Protein AF-A0A699XWV0-F1 (afdb_monomer_lite)

pLDDT: mean 90.61, std 8.62, range [64.31, 97.5]

Radius of gyration: 15.5 Å; chains: 1; bounding box: 28×31×35 Å

Structure (mmCIF, N/CA/C/O backbone):
data_AF-A0A699XWV0-F1
#
_entry.id   AF-A0A699XWV0-F1
#
loop_
_atom_site.group_PDB
_atom_site.id
_atom_site.type_symbol
_atom_site.label_atom_id
_atom_site.label_alt_id
_atom_site.label_comp_id
_atom_site.label_asym_id
_atom_site.label_entity_id
_atom_site.label_seq_id
_atom_site.pdbx_PDB_ins_code
_atom_site.Cartn_x
_atom_site.Cartn_y
_atom_site.Cartn_z
_atom_site.occupancy
_atom_site.B_iso_or_equiv
_atom_site.auth_seq_id
_atom_site.auth_comp_id
_atom_site.auth_asym_id
_atom_site.auth_atom_id
_atom_site.pdbx_PDB_model_num
ATOM 1 N N . PHE A 1 1 ? -13.958 20.735 4.329 1.00 88.06 1 PHE A N 1
ATOM 2 C CA . PHE A 1 1 ? -14.269 19.355 3.894 1.00 88.06 1 PHE A CA 1
ATOM 3 C C . PHE A 1 1 ? -14.888 18.516 5.014 1.00 88.06 1 PHE A C 1
ATOM 5 O O . PHE A 1 1 ? -16.077 18.261 4.927 1.00 88.06 1 PHE A O 1
ATOM 12 N N . CYS A 1 2 ? -14.155 18.136 6.076 1.00 90.12 2 CYS A N 1
ATOM 13 C CA . CYS A 1 2 ? -14.667 17.209 7.107 1.00 90.12 2 CYS A CA 1
ATOM 14 C C . CYS A 1 2 ? -15.954 17.688 7.805 1.00 90.12 2 CYS A C 1
ATOM 16 O O . CYS A 1 2 ? -16.917 16.935 7.846 1.00 90.12 2 CYS A O 1
ATOM 18 N N . GLY A 1 3 ? -16.015 18.951 8.251 1.00 91.62 3 GLY A N 1
ATOM 19 C CA . GLY A 1 3 ? -17.217 19.505 8.898 1.00 91.62 3 GLY A CA 1
ATOM 20 C C . GLY A 1 3 ? -18.450 19.553 7.988 1.00 91.62 3 GLY A C 1
ATOM 21 O O . GLY A 1 3 ? -19.549 19.263 8.436 1.00 91.62 3 GLY A O 1
ATOM 22 N N . ILE A 1 4 ? -18.258 19.804 6.687 1.00 95.19 4 ILE A N 1
ATOM 23 C CA . ILE A 1 4 ? -19.338 19.787 5.681 1.00 95.19 4 ILE A CA 1
ATOM 24 C C . ILE A 1 4 ? -19.898 18.364 5.504 1.00 95.19 4 ILE A C 1
ATOM 26 O O . ILE A 1 4 ? -21.066 18.193 5.183 1.00 95.19 4 ILE A O 1
ATOM 30 N N . LYS A 1 5 ? -19.074 17.336 5.740 1.00 94.62 5 LYS A N 1
ATOM 31 C CA . LYS A 1 5 ? -19.462 15.920 5.664 1.00 94.62 5 LYS A CA 1
ATOM 32 C C . LYS A 1 5 ? -19.868 15.317 7.017 1.00 94.62 5 LYS A C 1
ATOM 34 O O . LYS A 1 5 ? -20.020 14.105 7.099 1.00 94.62 5 LYS A O 1
ATOM 39 N N . GLY A 1 6 ? -19.982 16.122 8.079 1.00 94.50 6 GLY A N 1
ATOM 40 C CA . GLY A 1 6 ? -20.286 15.629 9.430 1.00 94.50 6 GLY A CA 1
ATOM 41 C C . GLY A 1 6 ? -19.181 14.767 10.061 1.00 94.50 6 GLY A C 1
ATOM 42 O O . GLY A 1 6 ? -19.426 14.072 11.041 1.00 94.50 6 GLY A O 1
ATOM 43 N N . ILE A 1 7 ? -17.960 14.794 9.516 1.00 95.62 7 ILE A N 1
ATOM 44 C CA . ILE A 1 7 ? -16.834 13.998 10.016 1.00 95.62 7 ILE A CA 1
ATOM 45 C C . ILE A 1 7 ? -16.095 14.798 11.089 1.00 95.62 7 ILE A C 1
ATOM 47 O O . ILE A 1 7 ? -15.516 15.854 10.803 1.00 95.62 7 ILE A O 1
ATOM 51 N N . LYS A 1 8 ? -16.053 14.261 12.313 1.00 93.69 8 LYS A N 1
ATOM 52 C CA . LYS A 1 8 ? -15.228 14.798 13.399 1.00 93.69 8 LYS A CA 1
ATOM 53 C C . LYS A 1 8 ? -13.759 14.472 13.136 1.00 93.69 8 LYS A C 1
ATOM 55 O O . LYS A 1 8 ? -13.396 13.320 12.922 1.00 93.69 8 LYS A O 1
ATOM 60 N N . ARG A 1 9 ? -12.906 15.497 13.142 1.00 88.25 9 ARG A N 1
ATOM 61 C CA . ARG A 1 9 ? -11.458 15.328 12.994 1.00 88.25 9 ARG A CA 1
ATOM 62 C C . ARG A 1 9 ? -10.823 15.197 14.371 1.00 88.25 9 ARG A C 1
ATOM 64 O O . ARG A 1 9 ? -10.855 16.145 15.149 1.00 88.25 9 ARG A O 1
ATOM 71 N N . GLU A 1 10 ? -10.238 14.041 14.639 1.00 87.00 10 GLU A N 1
ATOM 72 C CA . GLU A 1 10 ? -9.474 13.782 15.857 1.00 87.00 10 GLU A CA 1
ATOM 73 C C . GLU A 1 10 ? -7.985 13.744 15.515 1.00 87.00 10 GLU A C 1
ATOM 75 O O . GLU A 1 10 ? -7.588 13.225 14.470 1.00 87.00 10 GLU A O 1
ATOM 80 N N . PHE A 1 11 ? -7.166 14.364 16.360 1.00 82.75 11 PHE A N 1
ATOM 81 C CA . PHE A 1 11 ? -5.724 14.449 16.163 1.00 82.75 11 PHE A CA 1
ATOM 82 C C . PHE A 1 11 ? -5.023 13.561 17.184 1.00 82.75 11 PHE A C 1
ATOM 84 O O . PHE A 1 11 ? -5.337 13.608 18.371 1.00 82.75 11 PHE A O 1
ATOM 91 N N . SER A 1 12 ? -4.056 12.775 16.719 1.00 81.62 12 SER A N 1
ATOM 92 C CA . SER A 1 12 ? -3.153 12.030 17.593 1.00 81.62 12 SER A CA 1
ATOM 93 C C . SER A 1 12 ? -2.189 12.983 18.294 1.00 81.62 12 SER A C 1
ATOM 95 O O . SER A 1 12 ? -1.687 13.926 17.670 1.00 81.62 12 SER A O 1
ATOM 97 N N . VAL A 1 13 ? -1.868 12.707 19.556 1.00 80.81 13 VAL A N 1
ATOM 98 C CA . VAL A 1 13 ? -0.865 13.484 20.292 1.00 80.81 13 VAL A CA 1
ATOM 99 C C . VAL A 1 13 ? 0.518 13.248 19.659 1.00 80.81 13 VAL A C 1
ATOM 101 O O . VAL A 1 13 ? 0.864 12.099 19.357 1.00 80.81 13 VAL A O 1
ATOM 104 N N . PRO A 1 14 ? 1.342 14.290 19.442 1.00 72.69 14 PRO A N 1
ATOM 105 C CA . PRO A 1 14 ? 2.696 14.116 18.923 1.00 72.69 14 PRO A CA 1
ATOM 106 C C . PRO A 1 14 ? 3.495 13.101 19.753 1.00 72.69 14 PRO A C 1
ATOM 108 O O . PRO A 1 14 ? 3.440 13.126 20.979 1.00 72.69 14 PRO A O 1
ATOM 111 N N . ARG A 1 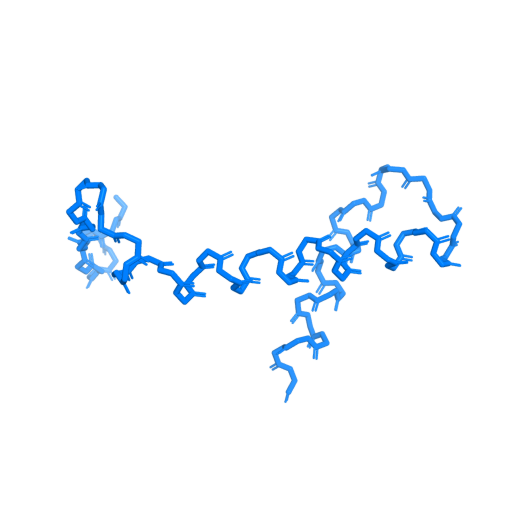15 ? 4.269 12.230 19.089 1.00 66.19 15 ARG A N 1
ATOM 112 C CA . ARG A 1 15 ? 5.097 11.186 19.733 1.00 66.19 15 ARG A CA 1
ATOM 113 C C . ARG A 1 15 ? 4.312 10.177 20.586 1.00 66.19 15 ARG A C 1
ATOM 115 O O . ARG A 1 15 ? 4.863 9.636 21.541 1.00 66.19 15 ARG A O 1
ATOM 122 N N . THR A 1 16 ? 3.068 9.866 20.216 1.00 70.50 16 THR A N 1
ATOM 123 C CA . THR A 1 16 ? 2.318 8.733 20.789 1.00 70.50 16 THR A CA 1
ATOM 124 C C . THR A 1 16 ? 2.119 7.614 19.755 1.00 70.50 16 THR A C 1
ATOM 126 O O . THR A 1 16 ? 1.050 7.484 19.153 1.00 70.50 16 THR A O 1
ATOM 129 N N . PRO A 1 17 ? 3.140 6.759 19.528 1.00 64.31 17 PRO A N 1
ATOM 130 C CA . PRO A 1 17 ? 3.038 5.640 18.593 1.00 64.31 17 PRO A CA 1
ATOM 131 C C . PRO A 1 17 ? 1.902 4.676 18.936 1.00 64.31 17 PRO A C 1
ATOM 133 O O . PRO A 1 17 ? 1.427 3.967 18.068 1.00 64.31 17 PRO A O 1
ATOM 136 N N . GLN A 1 18 ? 1.435 4.626 20.185 1.00 70.69 18 GLN A N 1
ATOM 137 C CA . GLN A 1 18 ? 0.341 3.746 20.597 1.00 70.69 18 GLN A CA 1
ATOM 138 C C . GLN A 1 18 ? -0.999 4.171 19.980 1.00 70.69 18 GLN A C 1
ATOM 140 O O . GLN A 1 18 ? -1.797 3.305 19.630 1.00 70.69 18 GLN A O 1
ATOM 145 N N . GLN A 1 19 ? -1.229 5.480 19.799 1.00 72.62 19 GLN A N 1
ATOM 146 C CA . GLN A 1 19 ? -2.469 5.997 19.208 1.00 72.62 19 GLN A CA 1
ATOM 147 C C . GLN A 1 19 ? -2.517 5.771 17.689 1.00 72.62 19 GLN A C 1
ATOM 149 O O . GLN A 1 19 ? -3.563 5.410 17.158 1.00 72.62 19 GLN A O 1
ATOM 154 N N . ASN A 1 20 ? -1.381 5.909 16.995 1.00 82.25 20 ASN A N 1
ATOM 155 C CA . ASN A 1 20 ? -1.298 5.721 15.538 1.00 82.25 20 ASN A CA 1
ATOM 156 C C . ASN A 1 20 ? -0.764 4.353 15.108 1.00 82.25 20 ASN A C 1
ATOM 158 O O . ASN A 1 20 ? -0.818 4.014 13.929 1.00 82.25 20 ASN A O 1
ATOM 162 N N . GLY A 1 21 ? -0.276 3.538 16.036 1.00 84.31 21 GLY A N 1
ATOM 163 C CA . GLY A 1 21 ? 0.520 2.356 15.718 1.00 84.31 21 GLY A CA 1
ATOM 164 C C . GLY A 1 21 ? -0.258 1.266 14.997 1.00 84.31 21 GLY A C 1
ATOM 165 O O . GLY A 1 21 ? 0.336 0.443 14.307 1.00 84.31 21 GLY A O 1
ATOM 166 N N . ILE A 1 22 ? -1.587 1.231 15.129 1.00 86.25 22 ILE A N 1
ATOM 167 C CA . ILE A 1 22 ? -2.430 0.339 14.320 1.00 86.25 22 ILE A CA 1
ATOM 168 C C . ILE A 1 22 ? -2.451 0.824 12.867 1.00 86.25 22 ILE A C 1
ATOM 170 O O . ILE A 1 22 ? -2.172 0.042 11.961 1.00 86.25 22 ILE A O 1
ATOM 174 N N . THR A 1 23 ? -2.727 2.110 12.648 1.00 86.88 23 THR A N 1
ATOM 175 C CA . THR A 1 23 ? -2.759 2.728 11.316 1.00 86.88 23 THR A CA 1
ATOM 176 C C . THR A 1 23 ? -1.395 2.661 10.632 1.00 86.88 23 THR A C 1
ATOM 178 O O . THR A 1 23 ? -1.307 2.274 9.471 1.00 86.88 23 THR A O 1
ATOM 181 N N . GLU A 1 24 ? -0.315 2.958 11.354 1.00 88.81 24 GLU A N 1
ATOM 182 C CA . GLU A 1 24 ? 1.054 2.886 10.834 1.00 88.81 24 GLU A CA 1
ATOM 183 C C . GLU A 1 24 ? 1.440 1.462 10.421 1.00 88.81 24 GLU A C 1
ATOM 185 O O . GLU A 1 24 ? 2.002 1.268 9.342 1.00 88.81 24 GLU A O 1
ATOM 190 N N . ARG A 1 25 ? 1.098 0.452 11.237 1.00 90.69 25 ARG A N 1
ATOM 191 C CA . ARG A 1 25 ? 1.333 -0.959 10.892 1.00 90.69 25 ARG A CA 1
ATOM 192 C C . ARG A 1 25 ? 0.536 -1.377 9.662 1.00 90.69 25 ARG A C 1
ATOM 194 O O . ARG A 1 25 ? 1.124 -1.934 8.742 1.00 90.69 25 ARG A O 1
ATOM 201 N N . LYS A 1 26 ? -0.762 -1.058 9.607 1.00 91.56 26 LYS A N 1
ATOM 202 C CA . LYS A 1 26 ? -1.609 -1.379 8.446 1.00 91.56 26 LYS A CA 1
ATOM 203 C C . LYS A 1 26 ? -1.097 -0.725 7.162 1.00 91.56 26 LYS A C 1
ATOM 205 O O . LYS A 1 26 ? -1.021 -1.392 6.135 1.00 91.56 26 LYS A O 1
ATOM 210 N N . ASN A 1 27 ? -0.682 0.541 7.227 1.00 91.88 27 ASN A N 1
ATOM 211 C CA . ASN A 1 27 ? -0.096 1.229 6.078 1.00 91.88 27 ASN A CA 1
ATOM 212 C C . ASN A 1 27 ? 1.214 0.574 5.627 1.00 91.88 27 ASN A C 1
ATOM 214 O O . ASN A 1 27 ? 1.423 0.412 4.429 1.00 91.88 27 ASN A O 1
ATOM 218 N N . ARG A 1 28 ? 2.078 0.151 6.559 1.00 93.75 28 ARG A N 1
ATOM 219 C CA . ARG A 1 28 ? 3.309 -0.575 6.211 1.00 93.75 28 ARG A CA 1
ATOM 220 C C . ARG A 1 28 ? 3.000 -1.885 5.489 1.00 93.75 28 ARG A C 1
ATOM 222 O O . ARG A 1 28 ? 3.525 -2.099 4.402 1.00 93.75 28 ARG A O 1
ATOM 229 N N . THR A 1 29 ? 2.105 -2.699 6.045 1.00 95.62 29 THR A N 1
ATOM 230 C CA . THR A 1 29 ? 1.695 -3.974 5.440 1.00 95.62 29 THR A CA 1
ATOM 231 C C . THR A 1 29 ? 1.103 -3.781 4.044 1.00 95.62 29 THR A C 1
ATOM 233 O O . THR A 1 29 ? 1.436 -4.532 3.132 1.00 95.62 29 THR A O 1
ATOM 236 N N . LEU A 1 30 ? 0.273 -2.752 3.841 1.00 96.44 30 LEU A N 1
ATOM 237 C CA . LEU A 1 30 ? -0.315 -2.454 2.533 1.00 96.44 30 LEU A CA 1
ATOM 238 C C . LEU A 1 30 ? 0.752 -2.111 1.480 1.00 96.44 30 LEU A C 1
ATOM 240 O O . LEU A 1 30 ? 0.708 -2.613 0.359 1.00 96.44 30 LEU A O 1
ATOM 244 N N . ILE A 1 31 ? 1.714 -1.262 1.844 1.00 96.69 31 ILE A N 1
ATOM 245 C CA . ILE A 1 31 ? 2.788 -0.821 0.945 1.00 96.69 31 ILE A CA 1
ATOM 246 C C . ILE A 1 31 ? 3.751 -1.968 0.629 1.00 96.69 31 ILE A C 1
ATOM 248 O O . ILE A 1 31 ? 4.196 -2.094 -0.512 1.00 96.69 31 ILE A O 1
ATOM 252 N N . GLU A 1 32 ? 4.060 -2.814 1.611 1.00 97.44 32 GLU A N 1
ATOM 253 C CA . GLU A 1 32 ? 4.855 -4.027 1.401 1.00 97.44 32 GLU A CA 1
ATOM 254 C C . GLU A 1 32 ? 4.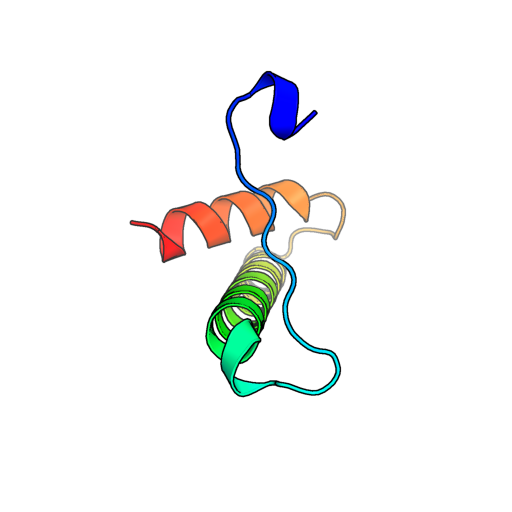144 -4.993 0.450 1.00 97.44 32 GLU A C 1
ATOM 256 O O . GLU A 1 32 ? 4.747 -5.411 -0.534 1.00 97.44 32 GLU A O 1
ATOM 261 N N . ALA A 1 33 ? 2.849 -5.251 0.653 1.00 97.25 33 ALA A N 1
ATOM 262 C CA . ALA A 1 33 ? 2.064 -6.097 -0.244 1.00 97.25 33 ALA A CA 1
ATOM 263 C C . ALA A 1 33 ? 2.029 -5.550 -1.683 1.00 97.25 33 ALA A C 1
ATOM 265 O O . ALA A 1 33 ? 2.241 -6.305 -2.629 1.00 97.25 33 ALA A O 1
ATOM 266 N N . ALA A 1 34 ? 1.831 -4.241 -1.865 1.00 97.50 34 ALA A N 1
ATOM 267 C CA . ALA A 1 34 ? 1.851 -3.616 -3.190 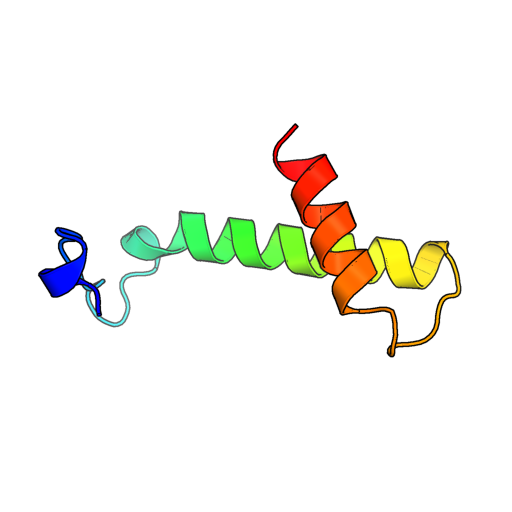1.00 97.50 34 ALA A CA 1
ATOM 268 C C . ALA A 1 34 ? 3.223 -3.743 -3.880 1.00 97.50 34 ALA A C 1
ATOM 270 O O . ALA A 1 34 ? 3.298 -4.026 -5.076 1.00 97.50 34 ALA A O 1
ATOM 271 N N . ARG A 1 35 ? 4.318 -3.584 -3.125 1.00 96.88 35 ARG A N 1
ATOM 272 C CA . ARG A 1 35 ? 5.685 -3.798 -3.628 1.00 96.88 35 ARG A CA 1
ATOM 273 C C . ARG A 1 35 ? 5.920 -5.246 -4.043 1.00 96.88 35 ARG A C 1
ATOM 275 O O . ARG A 1 35 ? 6.484 -5.471 -5.109 1.00 96.88 35 ARG A O 1
ATOM 282 N N . THR A 1 36 ? 5.477 -6.205 -3.229 1.00 97.31 36 THR A N 1
ATOM 283 C CA . THR A 1 36 ? 5.569 -7.633 -3.551 1.00 97.31 36 THR A CA 1
ATOM 284 C C . THR A 1 36 ? 4.783 -7.961 -4.816 1.00 97.31 36 THR A C 1
ATOM 286 O O . THR A 1 36 ? 5.324 -8.634 -5.684 1.00 97.31 36 THR A O 1
ATOM 289 N N . LEU A 1 37 ? 3.566 -7.428 -4.976 1.00 96.94 37 LEU A N 1
ATOM 290 C CA . LEU A 1 37 ? 2.759 -7.632 -6.184 1.00 96.94 37 LEU A CA 1
ATOM 291 C C . LEU A 1 37 ? 3.443 -7.096 -7.448 1.00 96.94 37 LEU A C 1
ATOM 293 O O . LEU A 1 37 ? 3.443 -7.776 -8.471 1.00 96.94 37 LEU A O 1
ATOM 297 N N . LEU A 1 38 ? 4.046 -5.905 -7.400 1.00 97.00 38 LEU A N 1
ATOM 298 C CA . LEU A 1 38 ? 4.787 -5.367 -8.551 1.00 97.00 38 LEU A CA 1
ATOM 299 C C . LEU A 1 38 ? 6.024 -6.195 -8.890 1.00 97.00 38 LEU A C 1
ATOM 301 O O . LEU A 1 38 ? 6.290 -6.441 -10.063 1.00 97.00 38 LEU A O 1
ATOM 305 N N . ALA A 1 39 ? 6.771 -6.619 -7.869 1.00 96.81 39 ALA A N 1
ATOM 306 C CA . ALA A 1 39 ? 7.966 -7.431 -8.058 1.00 96.81 39 ALA A CA 1
ATOM 307 C C . ALA A 1 39 ? 7.627 -8.807 -8.653 1.00 96.81 39 ALA A C 1
ATOM 309 O O . ALA A 1 39 ? 8.306 -9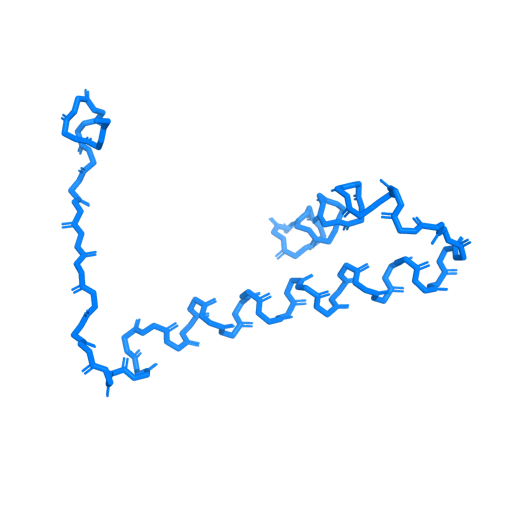.249 -9.574 1.00 96.81 39 ALA A O 1
ATOM 310 N N . ASP A 1 40 ? 6.567 -9.450 -8.160 1.00 96.94 40 ASP A N 1
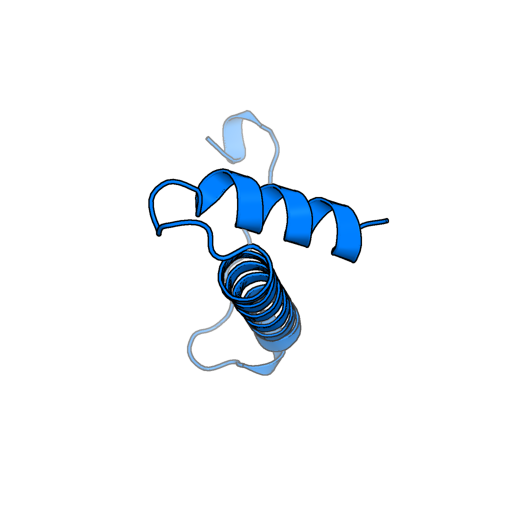ATOM 311 C CA . ASP A 1 40 ? 6.115 -10.770 -8.612 1.00 96.94 40 ASP A CA 1
ATOM 312 C C . ASP A 1 40 ? 5.538 -10.732 -10.036 1.00 96.94 40 ASP A C 1
ATOM 314 O O . ASP A 1 40 ? 5.839 -11.583 -10.868 1.00 96.94 40 ASP A O 1
ATOM 318 N N . SER A 1 41 ? 4.773 -9.685 -10.358 1.00 95.25 41 SER A N 1
ATOM 319 C CA . SER A 1 41 ? 4.183 -9.498 -11.692 1.00 95.25 41 SER A CA 1
ATOM 320 C C . SER A 1 41 ? 5.157 -8.958 -12.745 1.00 95.25 41 SER A C 1
ATOM 322 O O . SER A 1 41 ? 4.783 -8.848 -13.913 1.00 95.25 41 SER A O 1
ATOM 324 N N . LEU A 1 42 ? 6.390 -8.608 -12.352 1.00 95.31 42 LEU A N 1
ATOM 325 C CA . LEU A 1 42 ? 7.401 -7.965 -13.204 1.00 95.31 42 LEU A CA 1
ATOM 326 C C . LEU A 1 42 ? 6.887 -6.683 -13.887 1.00 95.31 42 LEU A C 1
ATOM 328 O O . LEU A 1 42 ? 7.357 -6.301 -14.963 1.00 95.31 42 LEU A O 1
ATOM 332 N N . LEU A 1 43 ? 5.915 -6.008 -13.266 1.00 94.88 43 LEU A N 1
ATOM 333 C CA . LEU A 1 43 ? 5.323 -4.792 -13.804 1.00 94.88 43 LEU A CA 1
ATOM 334 C C . LEU A 1 43 ? 6.157 -3.561 -13.434 1.00 94.88 43 LEU A C 1
ATOM 336 O O . LEU A 1 43 ? 6.679 -3.456 -12.320 1.00 94.88 43 LEU A O 1
ATOM 340 N N . PRO A 1 44 ? 6.273 -2.582 -14.347 1.00 94.00 44 PRO A N 1
ATOM 341 C CA . PRO A 1 44 ? 7.012 -1.365 -14.065 1.00 94.00 44 PRO A CA 1
ATOM 342 C C . PRO A 1 44 ? 6.250 -0.464 -13.077 1.00 94.00 44 PRO A C 1
ATOM 344 O O . PRO A 1 44 ? 5.033 -0.545 -12.915 1.00 94.00 44 PRO A O 1
ATOM 347 N N . ILE A 1 45 ? 6.976 0.476 -12.467 1.00 95.19 45 ILE A N 1
ATOM 348 C CA . ILE A 1 45 ? 6.467 1.448 -11.477 1.00 95.19 45 ILE A CA 1
ATOM 349 C C . ILE A 1 45 ? 5.183 2.201 -11.894 1.00 95.19 45 ILE A C 1
ATOM 351 O O . ILE A 1 45 ? 4.396 2.505 -10.997 1.00 95.19 45 ILE A O 1
ATOM 355 N N . PRO A 1 46 ? 4.900 2.497 -13.182 1.00 97.19 46 PRO A N 1
ATOM 356 C CA . PRO A 1 46 ? 3.633 3.117 -13.572 1.00 97.19 46 PRO A CA 1
ATOM 357 C C . PRO A 1 46 ? 2.381 2.367 -13.095 1.00 97.19 46 PRO A C 1
ATOM 359 O O . PRO A 1 46 ? 1.367 3.015 -12.869 1.00 97.19 46 PRO A O 1
ATOM 362 N N . PHE A 1 47 ? 2.467 1.052 -12.856 1.00 96.12 47 PHE A N 1
ATOM 363 C CA . PHE A 1 47 ? 1.368 0.231 -12.325 1.00 96.12 47 PHE A CA 1
ATOM 364 C C . PHE A 1 47 ? 1.222 0.295 -10.793 1.00 96.12 47 PHE A C 1
ATOM 366 O O . PHE A 1 47 ? 0.538 -0.527 -10.178 1.00 96.12 47 PHE A O 1
ATOM 373 N N . TRP A 1 48 ? 1.895 1.241 -10.130 1.00 97.31 48 TRP A N 1
ATOM 374 C CA . TRP A 1 48 ? 1.855 1.387 -8.674 1.00 97.31 48 TRP A CA 1
ATOM 375 C C . TRP A 1 48 ? 0.433 1.563 -8.133 1.00 97.31 48 TRP A C 1
ATOM 377 O O . TRP A 1 48 ? 0.091 0.973 -7.107 1.00 97.31 48 TRP A O 1
ATOM 387 N N . ALA A 1 49 ? -0.410 2.338 -8.818 1.00 97.19 49 ALA A N 1
ATOM 388 C CA . ALA A 1 49 ? -1.785 2.569 -8.383 1.00 97.19 49 ALA A CA 1
ATOM 389 C C . ALA A 1 49 ? -2.606 1.268 -8.398 1.00 97.19 49 ALA A C 1
ATOM 391 O O . ALA A 1 49 ? -3.296 0.952 -7.427 1.00 97.19 49 ALA A O 1
ATOM 392 N N . GLU A 1 50 ? -2.486 0.480 -9.461 1.00 96.75 50 GLU A N 1
ATOM 393 C CA . GLU A 1 50 ? -3.140 -0.813 -9.642 1.00 96.75 50 GLU A CA 1
ATOM 394 C C . GLU A 1 50 ? -2.657 -1.833 -8.608 1.00 96.75 50 GLU A C 1
ATOM 396 O O . GLU A 1 50 ? -3.472 -2.543 -8.010 1.00 96.75 50 GLU A O 1
ATOM 401 N N . ALA A 1 51 ? -1.351 -1.868 -8.335 1.00 97.31 51 ALA A N 1
ATOM 402 C CA . ALA A 1 51 ? -0.775 -2.751 -7.327 1.00 97.31 51 ALA A CA 1
ATOM 403 C C . ALA A 1 51 ? -1.255 -2.406 -5.911 1.00 97.31 51 ALA A C 1
ATOM 405 O O . ALA A 1 51 ? -1.625 -3.303 -5.153 1.00 97.31 51 ALA A O 1
ATOM 406 N N . VAL A 1 52 ? -1.321 -1.116 -5.560 1.00 97.12 52 VAL A N 1
ATOM 407 C CA . VAL A 1 52 ? -1.860 -0.666 -4.264 1.00 97.12 52 VAL A CA 1
ATOM 408 C C . VAL A 1 52 ? -3.353 -0.972 -4.150 1.00 97.12 52 VAL A C 1
ATOM 410 O O . VAL A 1 52 ? -3.788 -1.467 -3.110 1.00 97.12 52 VAL A O 1
ATOM 413 N N . ASN A 1 53 ? -4.137 -0.738 -5.205 1.00 97.00 53 ASN A N 1
ATOM 414 C CA . ASN A 1 53 ? -5.565 -1.067 -5.220 1.00 97.00 53 ASN A CA 1
ATOM 415 C C . ASN A 1 53 ? -5.802 -2.572 -5.047 1.00 97.00 53 ASN A C 1
ATOM 417 O O . ASN A 1 53 ? -6.661 -2.977 -4.263 1.00 97.00 53 ASN A O 1
ATOM 421 N N . THR A 1 54 ? -5.003 -3.402 -5.717 1.00 96.19 54 THR A N 1
ATOM 422 C CA . THR A 1 54 ? -5.076 -4.864 -5.603 1.00 96.19 54 THR A CA 1
ATOM 423 C C . THR A 1 54 ? -4.675 -5.331 -4.205 1.00 96.19 54 THR A C 1
ATOM 425 O O . THR A 1 54 ? -5.406 -6.102 -3.585 1.00 96.19 54 THR A O 1
ATOM 428 N N . ALA A 1 55 ? -3.571 -4.814 -3.657 1.00 96.69 55 ALA A N 1
ATOM 429 C CA . ALA A 1 55 ? -3.160 -5.100 -2.284 1.00 96.69 55 ALA A CA 1
ATOM 430 C C . ALA A 1 55 ? -4.249 -4.702 -1.274 1.00 96.69 55 ALA A C 1
ATOM 432 O O . ALA A 1 55 ? -4.545 -5.457 -0.349 1.00 96.69 55 ALA A O 1
ATOM 433 N N . CYS A 1 56 ? -4.885 -3.545 -1.476 1.00 96.44 56 CYS A N 1
ATOM 434 C CA . CYS A 1 56 ? -5.984 -3.066 -0.642 1.00 96.44 56 CYS A CA 1
ATOM 435 C C . CYS A 1 56 ? -7.193 -4.006 -0.712 1.00 96.44 56 CYS A C 1
ATOM 437 O O . CYS A 1 56 ? -7.745 -4.366 0.326 1.00 96.44 56 CYS A O 1
ATOM 439 N N . TYR A 1 57 ? -7.579 -4.443 -1.912 1.00 95.62 57 TYR A N 1
ATOM 440 C CA . TYR A 1 57 ? -8.675 -5.392 -2.099 1.00 95.62 57 TYR A CA 1
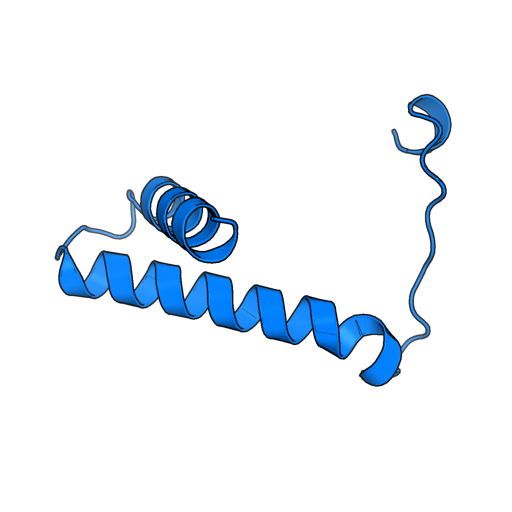ATOM 441 C C . TYR A 1 57 ? -8.408 -6.726 -1.388 1.00 95.62 57 TYR A C 1
ATOM 443 O O . TYR A 1 57 ? -9.274 -7.222 -0.675 1.00 95.62 57 TYR A O 1
ATOM 451 N N . VAL A 1 58 ? -7.198 -7.276 -1.523 1.00 94.31 58 VAL A N 1
ATOM 452 C CA . VAL A 1 58 ? -6.819 -8.553 -0.893 1.00 94.31 58 VAL A CA 1
ATOM 453 C C . VAL A 1 58 ? -6.797 -8.455 0.636 1.00 94.31 58 VAL A C 1
ATOM 455 O O . VAL A 1 58 ? -7.255 -9.375 1.304 1.00 94.31 58 VAL A O 1
ATOM 458 N N . GLN A 1 59 ? -6.292 -7.352 1.199 1.00 91.44 59 GLN A N 1
ATOM 459 C CA . GLN A 1 59 ? -6.177 -7.162 2.655 1.00 91.44 59 GLN A CA 1
ATOM 460 C C . GLN A 1 59 ? -7.508 -6.828 3.351 1.00 91.44 59 GLN A C 1
ATOM 462 O O . GLN A 1 59 ? -7.610 -6.989 4.565 1.00 91.44 59 GLN A O 1
ATOM 467 N N . ASN A 1 60 ? -8.503 -6.328 2.613 1.00 91.31 60 ASN A N 1
ATOM 468 C CA . ASN A 1 60 ? -9.820 -5.959 3.151 1.00 91.31 60 ASN A CA 1
ATOM 469 C C . ASN A 1 60 ? -10.940 -6.934 2.739 1.00 91.31 60 ASN A C 1
ATOM 471 O O . ASN A 1 60 ? -12.114 -6.600 2.909 1.00 91.31 60 ASN A O 1
ATOM 475 N N . LYS A 1 61 ? -10.587 -8.090 2.167 1.00 74.75 61 LYS A N 1
ATOM 476 C CA . LYS A 1 61 ? -11.524 -9.182 1.887 1.00 74.75 61 LYS A CA 1
ATOM 477 C C . LYS A 1 61 ? -11.936 -9.887 3.178 1.00 74.75 61 LYS A C 1
ATOM 479 O O . LYS A 1 61 ? -13.116 -10.290 3.247 1.00 74.75 61 LYS A O 1
#

Sequence (61 aa):
FCGIKGIKREFSVPRTPQQNGITERKNRTLIEAARTLLADSLLPIPFWAEAVNTACYVQNK

Organism: Tanacetum cinerariifolium (NCBI:txid118510)

Foldseek 3Di:
DCVVVVHDDDDDDPPDCVVCVVVVVVVVQLQVQLVVVCVVVVHDPVCSVVSSVVSVVVVVD

InterPro domains:
  IPR001584 Integrase, catalytic core [PS50994] (1-61)
  IPR012337 Ribonuclease H-like superfamily [SSF53098] (1-60)
  IPR036397 Ribonuclease H superfamily [G3DSA:3.30.420.10] (1-61)
  IPR039537 Retrotransposon Ty1/copia-like [PTHR42648] (1-61)

Secondary structure (DSSP, 8-state):
-TGGGT-----PPTT-HHHHHHHHHHHHHHHHHHHHHHHHHT--GGGHHHHHHHHHHHHT-